Protein AF-A0A969D666-F1 (afdb_monomer_lite)

Secondary structure (DSSP, 8-state):
--GGG----SSGGGHHHHHHHHHT-HHHHHHHHHHHHHHH-SS-HHHHHHHHHHHHH-

pLDDT: mean 93.5, std 6.23, range [65.44, 98.12]

Structure (mmCIF, N/CA/C/O backbone):
data_AF-A0A969D666-F1
#
_entry.id   AF-A0A969D666-F1
#
loop_
_atom_site.group_PDB
_atom_site.id
_atom_site.type_symbol
_atom_site.label_atom_id
_atom_site.label_alt_id
_atom_site.label_comp_id
_atom_site.label_asym_id
_atom_site.label_entity_id
_atom_site.label_seq_id
_atom_site.pdbx_PDB_ins_code
_atom_site.Cartn_x
_atom_site.Cartn_y
_atom_site.Cartn_z
_atom_site.occupancy
_atom_site.B_iso_or_equiv
_atom_site.auth_seq_id
_atom_site.auth_comp_id
_atom_site.auth_asym_id
_atom_site.auth_atom_id
_atom_site.pdbx_PDB_model_num
ATOM 1 N N . MET A 1 1 ? -11.295 -0.238 -8.410 1.00 65.44 1 MET A N 1
ATOM 2 C CA . MET A 1 1 ? -11.267 0.713 -7.273 1.00 65.44 1 MET A CA 1
ATOM 3 C C . MET A 1 1 ? -10.164 0.299 -6.303 1.00 65.44 1 MET A C 1
ATOM 5 O O . MET A 1 1 ? -9.759 -0.855 -6.351 1.00 65.44 1 MET A O 1
ATOM 9 N N . LEU A 1 2 ? -9.650 1.212 -5.470 1.00 73.88 2 LEU A N 1
ATOM 10 C CA . LEU A 1 2 ? -8.561 0.922 -4.516 1.00 73.88 2 LEU A CA 1
ATOM 11 C C . LEU A 1 2 ? -9.004 0.041 -3.325 1.00 73.88 2 LEU A C 1
ATOM 13 O O . LEU A 1 2 ? -8.159 -0.574 -2.681 1.00 73.88 2 LEU A O 1
ATOM 17 N N . GLY A 1 3 ? -10.316 -0.106 -3.106 1.00 84.81 3 GLY A N 1
ATOM 18 C CA . GLY A 1 3 ? -10.904 -1.150 -2.260 1.00 84.81 3 GLY A CA 1
ATOM 19 C C . GLY A 1 3 ? -10.393 -1.129 -0.811 1.00 84.81 3 GLY A C 1
ATOM 20 O O . GLY A 1 3 ? -10.239 -0.044 -0.251 1.00 84.81 3 GLY A O 1
ATOM 21 N N . PRO A 1 4 ? -10.106 -2.296 -0.199 1.00 86.81 4 PRO A N 1
ATOM 22 C CA . PRO A 1 4 ? -9.703 -2.385 1.210 1.00 86.81 4 PRO A CA 1
ATOM 23 C C . PRO A 1 4 ? -8.342 -1.732 1.501 1.00 86.81 4 PRO A C 1
ATOM 25 O O . PRO A 1 4 ? -8.014 -1.491 2.662 1.00 86.81 4 PRO A O 1
ATOM 28 N N . SER A 1 5 ? -7.567 -1.418 0.456 1.00 89.94 5 SER A N 1
ATOM 29 C CA . SER A 1 5 ? -6.251 -0.781 0.547 1.00 89.94 5 SER A CA 1
ATOM 30 C C . SER A 1 5 ? -6.307 0.741 0.734 1.00 89.94 5 SER A C 1
ATOM 32 O O . SER A 1 5 ? -5.254 1.361 0.849 1.00 89.94 5 SER A O 1
ATOM 34 N N . VAL A 1 6 ? -7.497 1.359 0.775 1.00 91.69 6 VAL A N 1
ATOM 35 C CA . VAL A 1 6 ? -7.671 2.790 1.084 1.00 91.69 6 VAL A CA 1
ATOM 36 C C . VAL A 1 6 ? -8.682 2.972 2.211 1.00 91.69 6 VAL A C 1
ATOM 38 O 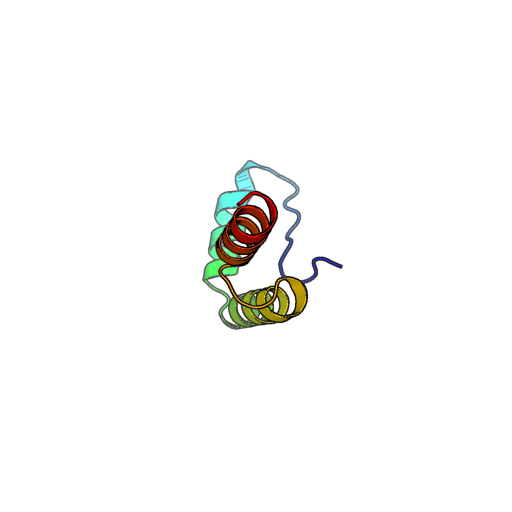O . VAL A 1 6 ? -9.792 2.453 2.157 1.00 91.69 6 VAL A O 1
ATOM 41 N N . GLN A 1 7 ? -8.305 3.757 3.219 1.00 92.69 7 GLN A N 1
ATOM 42 C CA . GLN A 1 7 ? -9.159 4.137 4.341 1.00 92.69 7 GLN A CA 1
ATOM 43 C C . GLN A 1 7 ? -9.238 5.660 4.422 1.00 92.69 7 GLN A C 1
ATOM 45 O O . GLN A 1 7 ? -8.220 6.330 4.567 1.00 92.69 7 GLN A O 1
ATOM 50 N N . ILE A 1 8 ? -10.454 6.203 4.391 1.00 94.19 8 ILE A N 1
ATOM 51 C CA . ILE A 1 8 ? -10.683 7.620 4.681 1.00 94.19 8 ILE A CA 1
ATOM 52 C C . ILE A 1 8 ? -10.767 7.788 6.197 1.00 94.19 8 ILE A C 1
ATOM 54 O O . ILE A 1 8 ? -11.529 7.084 6.866 1.00 94.19 8 ILE A O 1
ATOM 58 N N . VAL A 1 9 ? -10.004 8.737 6.731 1.00 96.69 9 VAL A N 1
ATOM 59 C CA . VAL A 1 9 ? -10.066 9.161 8.132 1.00 96.69 9 VAL A CA 1
ATOM 60 C C . VAL A 1 9 ? -10.453 10.635 8.139 1.00 96.69 9 VAL A C 1
ATOM 62 O O . VAL A 1 9 ? -9.772 11.454 7.533 1.00 96.69 9 VAL A O 1
ATOM 65 N N . ARG A 1 10 ? -11.579 10.968 8.780 1.00 96.19 10 ARG A N 1
ATOM 66 C CA . ARG A 1 10 ? -12.153 12.327 8.736 1.00 96.19 10 ARG A CA 1
ATOM 67 C C . ARG A 1 10 ? -11.366 13.349 9.555 1.00 96.19 10 ARG A C 1
ATOM 69 O O . ARG A 1 10 ? -11.401 14.531 9.246 1.00 96.19 10 ARG A O 1
ATOM 76 N N . GLU A 1 11 ? -10.671 12.887 10.588 1.00 97.81 11 GLU A N 1
ATOM 77 C CA . GLU A 1 11 ? -9.912 13.725 11.513 1.00 97.81 11 GLU A CA 1
ATOM 78 C C . GLU A 1 11 ? -8.440 13.298 11.483 1.00 97.81 11 GLU A C 1
ATOM 80 O O . GLU A 1 11 ? -8.148 12.144 11.817 1.00 97.81 11 GLU A O 1
ATOM 85 N N . PRO A 1 12 ? -7.499 14.189 11.120 1.00 96.94 12 PRO A N 1
ATOM 86 C CA . PRO A 1 12 ? -6.079 13.846 11.026 1.00 96.94 12 PRO A CA 1
ATOM 87 C C . PRO A 1 12 ? -5.509 13.230 12.312 1.00 96.94 12 PRO A C 1
ATOM 89 O O . PRO A 1 12 ? -4.686 12.320 12.260 1.00 96.94 12 PRO A O 1
ATOM 92 N N . GLN A 1 13 ? -6.002 13.657 13.477 1.00 98.06 13 GLN A N 1
ATOM 93 C CA . GLN A 1 13 ? -5.561 13.165 14.784 1.00 98.06 13 GLN A CA 1
ATOM 94 C C . GLN A 1 13 ? -5.901 11.680 15.001 1.00 98.06 13 GLN A C 1
ATOM 96 O O . GLN A 1 13 ? -5.238 11.001 15.781 1.00 98.06 13 GLN A O 1
ATOM 101 N N . LYS A 1 14 ? -6.905 11.144 14.292 1.00 98.00 14 LYS A N 1
ATOM 102 C CA . LYS A 1 14 ? -7.335 9.739 14.399 1.00 98.00 14 LYS A CA 1
ATOM 103 C C . LYS A 1 14 ? -6.559 8.791 13.485 1.00 98.00 14 LYS A C 1
ATOM 105 O O . LYS A 1 14 ? -6.770 7.582 13.566 1.00 98.00 14 LYS A O 1
ATOM 110 N N . VAL A 1 15 ? -5.656 9.299 12.640 1.00 97.31 15 VAL A N 1
ATOM 111 C CA . VAL A 1 15 ? -4.883 8.471 11.698 1.00 97.31 15 VAL A CA 1
ATOM 112 C C . VAL A 1 15 ? -4.065 7.411 12.435 1.00 97.31 15 VAL A C 1
ATOM 114 O O . VAL A 1 15 ? -4.097 6.249 12.041 1.00 97.31 15 VAL A O 1
ATOM 117 N N . GLY A 1 16 ? -3.411 7.768 13.546 1.00 97.94 16 GLY A N 1
ATOM 118 C CA . GLY A 1 16 ? -2.645 6.809 14.350 1.00 97.94 16 GLY A CA 1
ATOM 119 C C . GLY A 1 16 ? -3.509 5.653 14.865 1.00 97.94 16 GLY A C 1
ATOM 120 O O . GLY A 1 16 ? -3.160 4.486 14.693 1.00 97.94 16 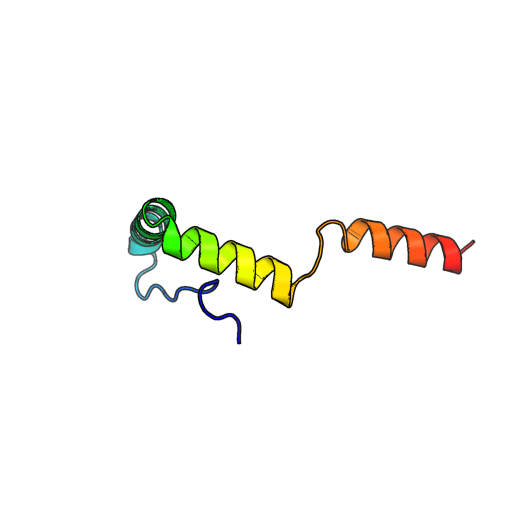GLY A O 1
ATOM 121 N N . THR A 1 17 ? -4.684 5.963 15.417 1.00 97.94 17 THR A N 1
ATOM 122 C CA . THR A 1 17 ? -5.654 4.956 15.874 1.00 97.94 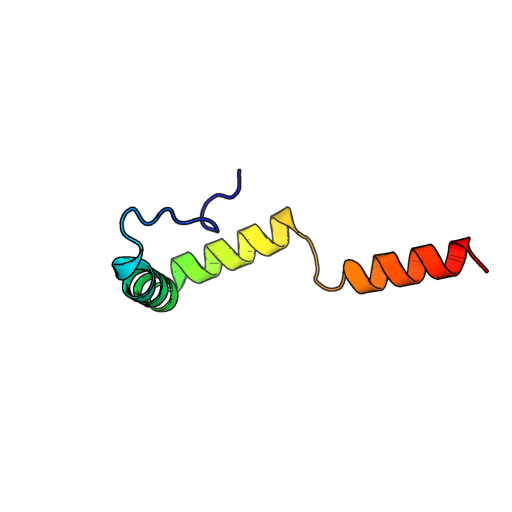17 THR A CA 1
ATOM 123 C C . THR A 1 17 ? -6.153 4.085 14.724 1.00 97.94 17 THR A C 1
ATOM 125 O O . THR A 1 17 ? -6.232 2.868 14.875 1.00 97.94 17 THR A O 1
ATOM 128 N N . ALA A 1 18 ? -6.453 4.680 13.566 1.00 96.88 18 ALA A N 1
ATOM 129 C CA . ALA A 1 18 ? -6.907 3.945 12.388 1.00 96.88 18 ALA A CA 1
ATOM 130 C C . ALA A 1 18 ? -5.836 2.966 11.877 1.00 96.88 18 ALA A C 1
ATOM 132 O O . ALA A 1 18 ? -6.150 1.816 11.577 1.00 96.88 18 ALA A O 1
ATOM 133 N N . ILE A 1 19 ? -4.566 3.384 11.843 1.00 96.38 19 ILE A N 1
ATOM 134 C CA . ILE A 1 19 ? -3.439 2.502 11.507 1.00 96.38 19 ILE A CA 1
ATOM 135 C C . ILE A 1 19 ? -3.343 1.357 12.520 1.00 96.38 19 ILE A C 1
ATOM 137 O O . ILE A 1 19 ? -3.261 0.197 12.124 1.00 96.38 19 ILE A O 1
ATOM 141 N N . ALA A 1 20 ? -3.410 1.657 13.821 1.00 97.94 20 ALA A N 1
ATOM 142 C CA . ALA A 1 20 ? -3.339 0.638 14.866 1.00 97.94 20 ALA A CA 1
ATOM 143 C C . ALA A 1 20 ? -4.481 -0.389 14.768 1.00 97.94 20 ALA A C 1
ATOM 145 O O . ALA A 1 20 ? -4.260 -1.571 15.016 1.00 97.94 20 ALA A O 1
ATOM 146 N N . GLN A 1 21 ? -5.688 0.040 14.391 1.00 96.38 21 GLN A N 1
ATOM 147 C CA . GLN A 1 21 ? -6.822 -0.855 14.144 1.00 96.38 21 GLN A CA 1
ATOM 148 C C . GLN A 1 21 ? -6.585 -1.754 12.928 1.00 96.38 21 GLN A C 1
ATOM 150 O O . GLN A 1 21 ? -6.823 -2.951 13.024 1.00 96.38 21 GLN A O 1
ATOM 155 N N . ILE A 1 22 ? -6.066 -1.209 11.822 1.00 96.00 22 ILE A N 1
ATOM 156 C CA . ILE A 1 22 ? -5.733 -1.998 10.624 1.00 96.00 22 ILE A CA 1
ATOM 157 C C . ILE A 1 22 ? -4.673 -3.054 10.947 1.00 96.00 22 ILE A C 1
ATOM 159 O O . ILE A 1 22 ? -4.830 -4.205 10.565 1.00 96.00 22 ILE A O 1
ATOM 163 N N . ILE A 1 23 ? -3.612 -2.683 11.669 1.00 96.12 23 ILE A N 1
ATOM 164 C CA . ILE A 1 23 ? -2.526 -3.610 12.028 1.00 96.12 23 ILE A CA 1
ATOM 165 C C . ILE A 1 23 ? -3.024 -4.742 12.942 1.00 96.12 23 ILE A C 1
ATOM 167 O O . ILE A 1 23 ? -2.490 -5.846 12.899 1.00 96.12 23 ILE A O 1
ATOM 171 N N . ARG A 1 24 ? -4.045 -4.483 13.767 1.00 97.81 24 ARG A N 1
ATOM 172 C CA . ARG A 1 24 ? -4.641 -5.476 14.675 1.00 97.81 24 ARG A CA 1
ATOM 173 C C . ARG A 1 24 ? -5.716 -6.350 14.020 1.00 97.81 24 ARG A C 1
ATOM 175 O O . ARG A 1 24 ? -6.241 -7.230 14.693 1.00 97.81 24 ARG A O 1
ATOM 182 N N . ASP A 1 25 ? -6.034 -6.120 12.749 1.00 97.44 25 ASP A N 1
ATOM 183 C CA . ASP A 1 25 ? -7.033 -6.866 11.985 1.00 97.44 25 ASP A CA 1
ATOM 184 C C . ASP A 1 25 ? -6.335 -7.734 10.913 1.00 97.44 25 ASP A C 1
ATOM 186 O O . ASP A 1 25 ? -6.025 -7.249 9.817 1.00 97.44 25 ASP A O 1
ATOM 190 N N . PRO A 1 26 ? -6.028 -9.009 11.221 1.00 96.81 26 PRO A N 1
ATOM 191 C CA . PRO A 1 26 ? -5.272 -9.879 10.321 1.00 96.81 26 PRO A CA 1
ATOM 192 C C . PRO A 1 26 ? -6.015 -10.183 9.014 1.00 96.81 26 PRO A C 1
ATOM 194 O O . PRO A 1 26 ? -5.382 -10.259 7.959 1.00 96.81 26 PRO A O 1
ATOM 197 N N . ASP A 1 27 ? -7.343 -10.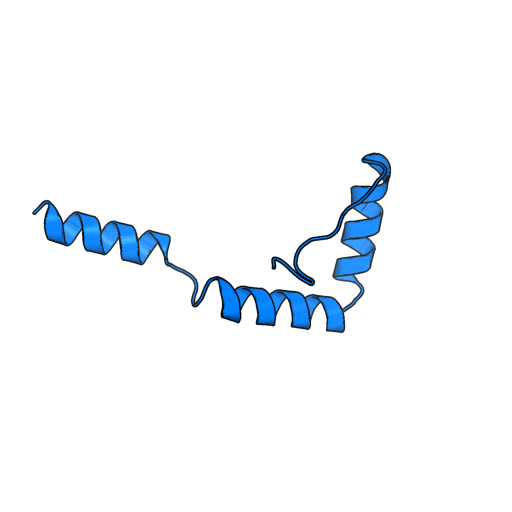295 9.050 1.00 96.94 27 ASP A N 1
ATOM 198 C CA . ASP A 1 27 ? -8.152 -10.563 7.859 1.00 96.94 27 ASP A CA 1
ATOM 199 C C . ASP A 1 27 ? -8.096 -9.377 6.898 1.00 96.94 27 ASP A C 1
ATOM 201 O O . ASP A 1 27 ? -7.885 -9.525 5.688 1.00 96.94 27 ASP A O 1
ATOM 205 N N . ARG A 1 28 ? -8.197 -8.161 7.441 1.00 95.44 28 ARG A N 1
ATOM 206 C CA . ARG A 1 28 ? -8.049 -6.945 6.648 1.00 95.44 28 ARG A CA 1
ATOM 207 C C . ARG A 1 28 ? -6.652 -6.816 6.050 1.00 95.44 28 ARG A C 1
ATOM 209 O O . ARG A 1 28 ? -6.536 -6.422 4.888 1.00 95.44 28 ARG A O 1
ATOM 216 N N . LEU A 1 29 ? -5.600 -7.158 6.794 1.00 95.62 29 LEU A N 1
ATOM 217 C CA . LEU A 1 29 ? -4.233 -7.178 6.262 1.00 95.62 29 LEU A CA 1
ATOM 218 C C . LEU A 1 29 ? -4.094 -8.170 5.101 1.00 95.62 29 LEU A C 1
ATOM 220 O O . LEU A 1 29 ? -3.510 -7.822 4.069 1.00 95.62 29 LEU A O 1
ATOM 224 N N . GLN A 1 30 ? -4.685 -9.360 5.221 1.00 95.62 30 GLN A N 1
ATOM 225 C CA . GLN A 1 30 ? -4.685 -10.361 4.156 1.00 95.62 30 GLN A CA 1
ATOM 226 C C . GLN A 1 30 ? -5.394 -9.848 2.893 1.00 95.62 30 GLN A C 1
ATOM 228 O O . GLN A 1 30 ? -4.871 -9.992 1.785 1.00 95.62 30 GLN A O 1
ATOM 233 N N . LEU A 1 31 ? -6.543 -9.184 3.047 1.00 95.12 31 LEU A N 1
ATOM 234 C CA . LEU A 1 31 ? -7.267 -8.571 1.929 1.00 95.12 31 LEU A CA 1
ATOM 235 C C . LEU A 1 31 ? -6.465 -7.445 1.262 1.00 95.12 31 LEU A C 1
ATOM 237 O O . LEU A 1 31 ? -6.443 -7.347 0.032 1.00 95.12 31 LEU A O 1
ATOM 241 N N . ILE A 1 32 ? -5.778 -6.606 2.046 1.00 94.31 32 ILE A N 1
ATOM 242 C CA . ILE A 1 32 ? -4.893 -5.555 1.521 1.00 94.31 32 ILE A CA 1
ATOM 243 C C . ILE A 1 32 ? -3.756 -6.177 0.702 1.00 94.31 32 ILE A C 1
ATOM 245 O O . ILE A 1 32 ? -3.483 -5.703 -0.404 1.00 94.31 32 ILE A O 1
ATOM 249 N N . TYR A 1 33 ? -3.128 -7.243 1.205 1.00 92.12 33 TYR A N 1
ATOM 250 C CA . TYR A 1 33 ? -2.060 -7.961 0.508 1.00 92.12 33 TYR A CA 1
ATOM 251 C C . TYR A 1 33 ? -2.539 -8.558 -0.824 1.00 92.12 33 TYR A C 1
ATOM 253 O O . TYR A 1 33 ? -1.936 -8.305 -1.870 1.00 92.12 33 TYR A O 1
ATOM 261 N N . GLN A 1 34 ? -3.656 -9.290 -0.809 1.00 93.94 34 GLN A N 1
ATOM 262 C CA . GLN A 1 34 ? -4.237 -9.902 -2.007 1.00 93.94 34 GLN A CA 1
ATOM 263 C C . GLN A 1 34 ? -4.625 -8.854 -3.054 1.00 93.94 34 GLN A C 1
ATOM 265 O O . GLN A 1 34 ? -4.283 -8.999 -4.229 1.00 93.94 34 GLN A O 1
ATOM 270 N N . ASN A 1 35 ? -5.278 -7.764 -2.637 1.00 93.25 35 ASN A N 1
ATOM 271 C CA . ASN A 1 35 ? -5.629 -6.666 -3.536 1.00 93.25 35 ASN A CA 1
ATOM 272 C C . ASN A 1 35 ? -4.378 -5.980 -4.112 1.00 93.25 35 ASN A C 1
ATOM 274 O O . ASN A 1 35 ? -4.347 -5.652 -5.298 1.00 93.25 35 ASN A O 1
ATOM 278 N N . GLY A 1 36 ? -3.330 -5.809 -3.300 1.00 90.06 36 GLY A N 1
ATOM 279 C CA . GLY A 1 36 ? -2.039 -5.275 -3.732 1.00 90.06 36 GLY A CA 1
ATOM 280 C C . GLY A 1 36 ? -1.399 -6.127 -4.828 1.00 90.06 36 GLY A C 1
ATOM 281 O O . GLY A 1 36 ? -1.074 -5.602 -5.891 1.00 90.06 36 GLY A O 1
ATOM 282 N N . LYS A 1 37 ? -1.302 -7.444 -4.618 1.00 90.31 37 LYS A N 1
ATOM 283 C CA . LYS A 1 37 ? -0.796 -8.398 -5.619 1.00 90.31 37 LYS A CA 1
ATOM 284 C C . LYS A 1 37 ? -1.636 -8.408 -6.892 1.00 90.31 37 LYS A C 1
ATOM 286 O O . LYS A 1 37 ? -1.087 -8.344 -7.986 1.00 90.31 37 LYS A O 1
ATOM 291 N N . HIS A 1 38 ? -2.959 -8.432 -6.758 1.00 90.81 38 HIS A N 1
ATOM 292 C CA . HIS A 1 38 ? -3.860 -8.463 -7.906 1.00 90.81 38 HIS A CA 1
ATOM 293 C C . HIS A 1 38 ? -3.766 -7.190 -8.761 1.00 90.81 38 HIS A C 1
ATOM 295 O O . HIS A 1 38 ? -3.780 -7.268 -9.986 1.00 90.81 38 HIS A O 1
ATOM 301 N N . ARG A 1 39 ? -3.655 -6.011 -8.132 1.00 90.56 39 ARG A N 1
ATOM 302 C CA . ARG A 1 39 ? -3.640 -4.726 -8.851 1.00 90.56 39 ARG A CA 1
ATOM 303 C C . ARG A 1 39 ? -2.259 -4.279 -9.316 1.00 90.56 39 ARG A C 1
ATOM 305 O O . ARG A 1 39 ? -2.169 -3.642 -10.359 1.00 90.56 39 ARG A O 1
ATOM 312 N N . MET A 1 40 ? -1.218 -4.521 -8.521 1.00 88.75 40 MET A N 1
ATOM 313 C CA . MET A 1 40 ? 0.138 -4.015 -8.781 1.00 88.75 40 MET A CA 1
ATOM 314 C C . MET A 1 40 ? 1.079 -5.090 -9.332 1.00 88.75 40 MET A C 1
ATOM 316 O O . MET A 1 40 ? 2.170 -4.763 -9.798 1.00 88.75 40 MET A O 1
ATOM 320 N N . GLY A 1 41 ? 0.658 -6.357 -9.312 1.00 88.62 41 GLY A N 1
ATOM 321 C CA . GLY A 1 41 ? 1.475 -7.488 -9.724 1.00 88.62 41 GLY A CA 1
ATOM 322 C C . GLY A 1 41 ? 2.622 -7.765 -8.756 1.00 88.6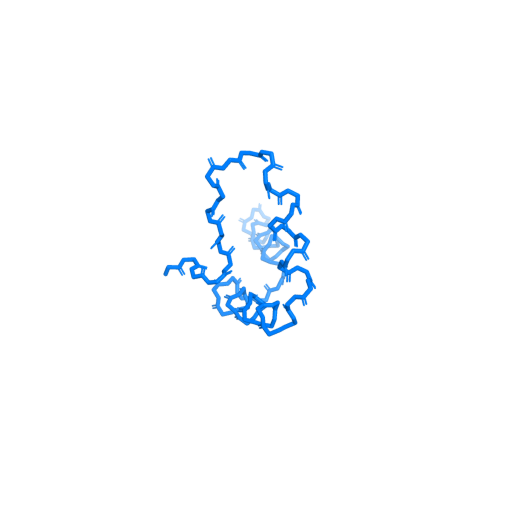2 41 GLY A C 1
ATOM 323 O O . GLY A 1 41 ? 2.608 -7.389 -7.581 1.00 88.62 41 GLY A O 1
ATOM 324 N N . GLU A 1 42 ? 3.637 -8.453 -9.265 1.00 90.12 42 GLU A N 1
ATOM 325 C CA . GLU A 1 42 ? 4.822 -8.795 -8.488 1.00 90.12 42 GLU A CA 1
ATOM 326 C C . GLU A 1 42 ? 5.731 -7.575 -8.253 1.00 90.12 42 GLU A C 1
ATOM 328 O O . GLU A 1 42 ? 5.888 -6.729 -9.150 1.00 90.12 42 GLU A O 1
ATOM 333 N N . PRO A 1 43 ? 6.381 -7.487 -7.074 1.00 89.94 43 PRO A N 1
ATOM 334 C CA . PRO A 1 43 ? 7.317 -6.413 -6.768 1.00 89.94 43 PRO A CA 1
ATOM 335 C C . PRO A 1 43 ? 8.456 -6.349 -7.797 1.00 89.94 43 PRO A C 1
ATOM 337 O O . PRO A 1 43 ? 8.712 -7.288 -8.553 1.00 89.94 43 PRO A O 1
ATOM 340 N N . GLY A 1 44 ? 9.138 -5.205 -7.856 1.00 93.56 44 GLY A N 1
ATOM 341 C CA . GLY A 1 44 ? 10.266 -4.998 -8.772 1.00 93.56 44 GLY A CA 1
ATOM 342 C C . GLY A 1 44 ? 9.897 -4.387 -10.126 1.00 93.56 44 GLY A C 1
ATOM 343 O O . GLY A 1 44 ? 10.714 -4.414 -11.041 1.00 93.56 44 GLY A O 1
ATOM 344 N N . ALA A 1 45 ? 8.704 -3.800 -10.267 1.00 93.75 45 ALA A N 1
ATOM 345 C CA . ALA A 1 45 ? 8.325 -3.080 -11.486 1.00 93.75 45 ALA A CA 1
ATOM 346 C C . ALA A 1 45 ? 9.354 -1.999 -11.866 1.00 93.75 45 ALA A C 1
ATOM 348 O O . ALA A 1 45 ? 9.749 -1.931 -13.022 1.00 93.75 45 ALA A O 1
ATOM 349 N N . GLY A 1 46 ? 9.858 -1.229 -10.893 1.00 95.56 46 GLY A N 1
ATOM 350 C CA . GLY A 1 46 ? 10.890 -0.214 -11.135 1.00 95.56 46 GLY A CA 1
ATOM 351 C C . GLY A 1 46 ? 12.185 -0.792 -11.713 1.00 95.56 46 GLY A C 1
ATOM 352 O O . GLY A 1 46 ? 12.704 -0.259 -12.687 1.00 95.56 46 GLY A O 1
ATOM 353 N N . ALA A 1 47 ? 12.656 -1.924 -11.182 1.00 97.00 47 ALA A N 1
ATOM 354 C CA . ALA A 1 47 ? 13.836 -2.610 -11.709 1.00 97.00 47 ALA A CA 1
ATOM 355 C C . ALA A 1 47 ? 13.604 -3.117 -13.141 1.00 97.00 47 ALA A C 1
ATOM 357 O O . ALA A 1 47 ? 14.444 -2.906 -14.012 1.00 97.00 47 ALA A O 1
ATOM 358 N N . ARG A 1 48 ? 12.433 -3.714 -13.411 1.00 95.50 48 ARG A N 1
ATOM 359 C CA . ARG A 1 48 ? 12.057 -4.165 -14.761 1.00 95.50 48 ARG A CA 1
ATOM 360 C C . ARG A 1 48 ? 11.993 -3.007 -15.757 1.00 95.50 48 ARG A C 1
ATOM 362 O O . ARG A 1 48 ? 12.458 -3.151 -16.881 1.00 95.50 48 ARG A O 1
ATOM 369 N N . ILE A 1 49 ? 11.437 -1.867 -15.348 1.00 96.25 49 ILE A N 1
ATOM 370 C CA . ILE A 1 49 ? 11.369 -0.661 -16.182 1.00 96.25 49 ILE A CA 1
ATOM 371 C C . ILE A 1 49 ? 12.779 -0.142 -16.471 1.00 96.25 49 ILE A C 1
ATOM 373 O O . ILE A 1 49 ? 13.107 0.082 -17.631 1.00 96.25 49 ILE A O 1
ATOM 377 N N . ALA A 1 50 ? 13.625 -0.003 -15.448 1.00 97.75 50 ALA A N 1
ATOM 378 C CA . ALA A 1 50 ? 15.001 0.458 -15.614 1.00 97.75 50 ALA A CA 1
ATOM 379 C C . ALA A 1 50 ? 15.798 -0.441 -16.571 1.00 97.75 50 ALA A C 1
ATOM 381 O O . ALA A 1 50 ? 16.458 0.065 -17.475 1.00 97.75 50 ALA A O 1
ATOM 382 N N . GLN A 1 51 ? 15.676 -1.765 -16.428 1.00 97.81 51 GLN A N 1
ATOM 383 C CA . GLN A 1 51 ? 16.300 -2.723 -17.339 1.00 97.81 51 GLN A CA 1
ATOM 384 C C . GLN A 1 51 ? 15.814 -2.531 -18.783 1.00 97.81 51 GLN A C 1
ATOM 386 O O . GLN A 1 51 ? 16.626 -2.466 -19.701 1.00 97.81 51 GLN A O 1
ATOM 391 N N . LYS A 1 52 ? 14.499 -2.402 -18.993 1.00 97.50 52 LYS A N 1
ATOM 392 C CA . LYS A 1 52 ? 13.928 -2.221 -20.335 1.00 97.50 52 LYS A CA 1
ATOM 393 C C . LYS A 1 52 ? 14.366 -0.917 -20.992 1.00 97.50 52 LYS A C 1
ATOM 395 O O . LYS A 1 52 ? 14.622 -0.909 -22.188 1.00 97.50 52 LYS A O 1
ATOM 400 N N . LEU A 1 53 ? 14.478 0.161 -20.221 1.00 98.12 53 LEU A N 1
ATOM 401 C CA . LEU A 1 53 ? 14.994 1.436 -20.718 1.00 98.12 53 LEU A CA 1
ATOM 402 C C . LEU A 1 53 ? 16.478 1.331 -21.086 1.00 98.12 53 LEU A C 1
ATOM 404 O O . LEU A 1 53 ? 16.881 1.825 -22.133 1.00 98.12 53 LEU A O 1
ATOM 408 N N . TRP A 1 54 ? 17.282 0.651 -20.264 1.00 97.75 54 TRP A N 1
ATOM 409 C CA . TRP A 1 54 ? 18.697 0.418 -20.556 1.00 97.75 54 TRP A CA 1
ATOM 410 C C . TRP A 1 54 ? 18.902 -0.371 -21.857 1.00 97.75 54 TRP A C 1
ATOM 412 O O . TRP A 1 54 ? 19.753 0.000 -22.659 1.00 97.75 54 TRP A O 1
ATOM 422 N N . GLU A 1 55 ? 18.097 -1.414 -22.084 1.00 97.50 55 GLU A N 1
ATOM 423 C CA . GLU A 1 55 ? 18.094 -2.225 -23.315 1.00 97.50 55 GLU A CA 1
ATOM 424 C C . GLU A 1 55 ? 17.675 -1.438 -24.573 1.00 97.50 55 GLU A C 1
ATOM 426 O O . GLU A 1 55 ? 17.945 -1.893 -25.677 1.00 97.50 55 GLU A O 1
ATOM 431 N N . GLN A 1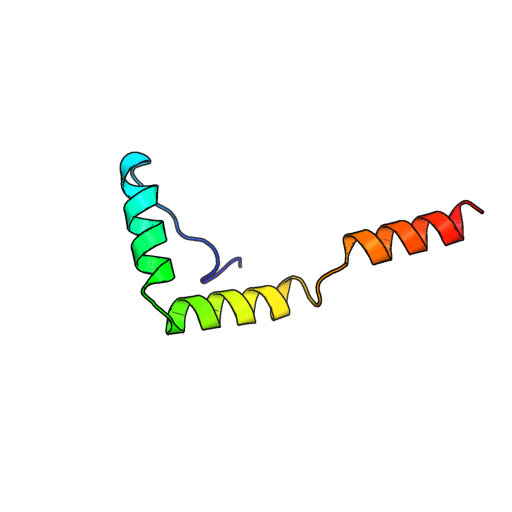 56 ? 16.984 -0.300 -24.436 1.00 96.25 56 GLN A N 1
ATOM 432 C CA . GLN A 1 56 ? 16.538 0.524 -25.572 1.00 96.25 56 GLN A CA 1
ATOM 433 C C . GLN A 1 56 ? 17.498 1.663 -25.924 1.00 96.25 56 GLN A C 1
ATOM 435 O O . GLN A 1 56 ? 17.416 2.203 -27.026 1.00 96.25 56 GLN A O 1
ATOM 440 N N . ILE A 1 57 ? 18.334 2.085 -24.973 1.00 95.56 57 ILE A N 1
ATOM 441 C CA . ILE A 1 57 ? 19.211 3.258 -25.115 1.00 95.56 57 ILE A CA 1
ATOM 442 C C . ILE A 1 57 ? 20.655 2.845 -25.446 1.00 95.56 57 ILE A C 1
ATOM 444 O O . ILE A 1 57 ? 21.423 3.676 -25.930 1.00 95.56 57 ILE A O 1
ATOM 448 N N . ASN A 1 58 ? 21.015 1.579 -25.218 1.00 73.38 58 ASN A N 1
ATOM 449 C CA . ASN A 1 58 ? 22.277 0.981 -25.665 1.00 73.38 58 ASN A CA 1
ATOM 450 C C . ASN A 1 58 ? 22.048 0.083 -26.878 1.00 73.38 58 ASN A C 1
ATOM 452 O O . ASN A 1 58 ? 23.000 -0.047 -27.676 1.00 73.38 58 ASN A O 1
#

Sequence (58 aa):
MLGPSVQIVREPQKVGTAIAQIIRDPDRLQLIYQNGKHRMGEPGAGARIAQKLWEQIN

Foldseek 3Di:
DLPLLDDDDPDPVCVVVVVVVCVVDVVSVVVNVVSCCVPVNDPDPVVVVVVVVVVVVD

Radius of gyration: 16.88 Å; chains: 1; bounding box: 34×24×42 Å